Protein 4BSP (pdb70)

GO terms:
  GO:0030177 positive regulation of Wnt signaling pathway (P, IDA)
  GO:0090263 positive regulation of canonical Wnt signaling pathway (P, IDA)
  GO:0005576 extracellular region (C, EXP)
  GO:0005102 signaling receptor binding (F, IPI)
  GO:0005515 protein binding (F, IPI)
  GO:0005576 extracellular region (C, TAS)
  GO:0002090 regulation of receptor internalization (P, IDA)
  GO:0001934 positive regulation of protein phosphorylation (P, IDA)
  GO:0001664 G protein-coupled receptor binding (F, IPI)

Nearest PDB structures (foldseek):
  4bsp-assembly1_A  TM=1.011E+00  e=4.234E-19  Homo sapiens
  4bso-assembly1_A  TM=9.952E-01  e=5.180E-16  Homo sapiens
  4cdk-assembly4_F  TM=6.059E-01  e=2.634E-14  Homo sapiens
  4c8v-assembly6_F  TM=6.749E-01  e=7.215E-12  Xenopus tropicalis
  4c8v-assembly3_C  TM=6.493E-01  e=1.440E-10  Xenopus tropicalis

S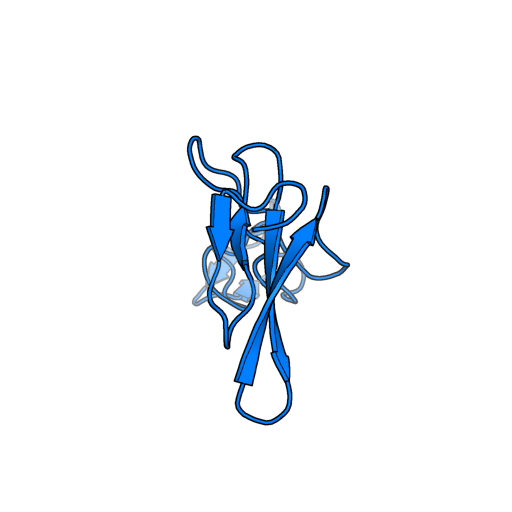econdary structure (DSSP, 8-state):
-BTTEEEEETTTEEEEE-TTSEEEEEEETTEEEEEEESSPPTTEEEEE-SS-EEEEE---TTEEEEEETTEEEEEPTT-EEETTEEE-

Sequence (88 aa):
CAKGCELCSEVNGCLKCSPKLFILLERNDIRQVGVCLPSCPPGYFDDARNPDMNKCIKCKIEHCEACFFSHHNFCTKCKEGLYLHKGRCYP

Organism: Homo sapiens (NCBI:txid9606)

B-factor: mean 55.83, std 46.67, range [13.01, 285.61]

Foldseek 3Di:
DDVQAPAADPFAGGDFGALQWEWEWDDDPNHIHIDTHNDEDPQWAFAHDNGGTYTERANAPQARDDPHHQAGPHGHPPWDHDGRHTHD

Solvent-accessible surface area: 6153 Å² total; per-residue (Å²): 110,70,201,29,14,105,85,54,28,194,93,37,24,9,74,74,0,27,60,178,45,10,5,15,46,77,168,61,98,167,87,80,37,10,56,27,44,107,64,22,40,131,37,51,63,44,15,179,76,134,84,33,12,64,1,12,66,18,138,36,132,67,24,76,17,1,174,56,102,65,100,1,72,109,9,99,146,76,50,152,66,78,153,2,149,15,95,142

Structure (mmCIF, N/CA/C/O backbone):
data_4BSP
#
_entry.id   4BSP
#
_cell.length_a   35.630
_cell.length_b   64.560
_cell.length_c   92.370
_cell.angle_alpha   90.00
_cell.angle_beta   90.00
_cell.angle_gamma   90.00
#
_symmetry.space_group_name_H-M   'I 2 2 2'
#
loop_
_entity.id
_entity.type
_entity.pdbx_description
1 polymer R-SPONDIN-1
2 non-polymer 'HOLMIUM ATOM'
3 non-polymer 'SULFATE ION'
4 water water
#
loop_
_atom_site.group_PDB
_atom_site.id
_atom_site.type_symbol
_atom_site.label_atom_id
_atom_site.label_alt_id
_atom_site.label_comp_id
_atom_site.label_asym_id
_atom_site.label_entity_id
_atom_site.label_seq_id
_atom_site.pdbx_PDB_ins_code
_atom_site.Cartn_x
_atom_site.Cartn_y
_atom_site.Cartn_z
_atom_site.occupancy
_atom_site.B_iso_or_equiv
_atom_site.auth_seq_id
_atom_site.auth_comp_id
_atom_site.auth_asym_id
_atom_site.auth_atom_id
_atom_site.pdbx_PDB_model_num
ATOM 1 N N . CYS A 1 12 ? -2.178 22.626 43.412 1.00 96.46 40 CYS A N 1
ATOM 2 C CA . CYS A 1 12 ? -0.812 22.102 43.128 1.00 96.58 40 CYS A CA 1
ATOM 3 C C . CYS A 1 12 ? -0.129 22.912 42.040 1.00 104.02 40 CYS A C 1
ATOM 4 O O . CYS A 1 12 ? 0.851 23.614 42.287 1.00 142.41 40 CYS A O 1
ATOM 14 N N . ALA A 1 13 ? -0.658 22.793 40.829 1.00 92.72 41 ALA A N 1
ATOM 15 C CA . ALA A 1 13 ? -0.126 23.492 39.672 1.00 86.35 41 ALA A CA 1
ATOM 16 C C . ALA A 1 13 ? -1.128 23.337 38.542 1.00 81.86 41 ALA A C 1
ATOM 17 O O . ALA A 1 13 ? -2.100 22.594 38.676 1.00 76.31 41 ALA A O 1
ATOM 24 N N . LYS A 1 14 ? -0.900 24.036 37.435 1.00 77.51 42 LYS A N 1
ATOM 25 C CA . LYS A 1 14 ? -1.797 23.947 36.291 1.00 77.56 42 LYS A CA 1
ATOM 26 C C . LYS A 1 14 ? -1.900 22.506 35.814 1.00 62.09 42 LYS A C 1
ATOM 27 O O . LYS A 1 14 ? -0.904 21.903 35.421 1.00 60.84 42 LYS A O 1
ATOM 46 N N . GLY A 1 15 ? -3.107 21.955 35.862 1.00 55.25 43 GLY A N 1
ATOM 47 C CA . GLY A 1 15 ? -3.356 20.630 35.328 1.00 54.79 43 GLY A CA 1
ATOM 48 C C . GLY A 1 15 ? -2.859 19.494 36.204 1.00 49.75 43 GLY A C 1
ATOM 49 O O . GLY A 1 15 ? -2.989 18.326 35.837 1.00 45.78 43 GLY A O 1
ATOM 53 N N . CYS A 1 16 ? -2.292 19.828 37.360 1.00 47.79 44 CYS A N 1
ATOM 54 C CA . CYS A 1 16 ? -1.807 18.817 38.295 1.00 42.02 44 CYS A CA 1
ATOM 55 C C . CYS A 1 16 ? -2.864 18.546 39.355 1.00 38.90 44 CYS A C 1
ATOM 56 O O . CYS A 1 16 ? -3.314 19.463 40.034 1.00 45.36 44 CYS A O 1
ATOM 64 N N . GLU A 1 17 ? -3.255 17.283 39.492 1.00 38.17 45 GLU A N 1
ATOM 65 C CA . GLU A 1 17 ? -4.294 16.898 40.440 1.00 42.59 45 GLU A CA 1
ATOM 66 C C . GLU A 1 17 ? -3.707 16.387 41.753 1.00 41.71 45 GLU A C 1
ATOM 67 O O . GLU A 1 17 ? -4.377 16.378 42.786 1.00 42.27 45 GLU A O 1
ATOM 79 N N . LEU A 1 18 ? -2.450 15.966 41.703 1.00 35.87 46 LEU A N 1
ATOM 80 C CA . LEU A 1 18 ? -1.786 15.368 42.848 1.00 35.10 46 LEU A CA 1
ATOM 81 C C . LEU A 1 18 ? -0.308 15.696 42.743 1.00 34.52 46 LEU A C 1
ATOM 82 O O . LEU A 1 18 ? 0.338 15.356 41.753 1.00 33.30 46 LEU A O 1
ATOM 98 N N . CYS A 1 19 ? 0.227 16.364 43.757 1.00 39.23 47 CYS A N 1
ATOM 99 C CA . CYS A 1 19 ? 1.616 16.799 43.725 1.00 45.14 47 CYS A CA 1
ATOM 100 C C . CYS A 1 19 ? 2.301 16.549 45.057 1.00 41.93 47 CYS A C 1
ATOM 101 O O . CYS A 1 19 ? 1.653 16.285 46.069 1.00 41.68 47 CYS A O 1
ATOM 109 N N . SER A 1 20 ? 3.624 16.634 45.035 1.00 39.66 48 SER A N 1
ATOM 110 C CA . SER A 1 20 ? 4.442 16.393 46.209 1.00 41.30 48 SER A CA 1
ATOM 111 C C . SER A 1 20 ? 5.462 17.514 46.318 1.00 44.89 48 SER A C 1
ATOM 112 O O . SER A 1 20 ? 5.982 17.985 45.304 1.00 43.73 48 SER A O 1
ATOM 120 N N . GLU A 1 21 ? 5.733 17.952 47.543 1.00 48.90 49 GLU A N 1
ATOM 121 C CA . GLU A 1 21 ? 6.662 19.052 47.775 1.00 61.32 49 GLU A CA 1
ATOM 122 C C . GLU A 1 21 ? 8.054 18.721 47.243 1.00 57.08 49 GLU A C 1
ATOM 123 O O . GLU A 1 21 ? 8.804 19.613 46.845 1.00 53.70 49 GLU A O 1
ATOM 135 N N . VAL A 1 22 ? 8.385 17.431 47.233 1.00 56.01 50 VAL A N 1
ATOM 136 C CA . VAL A 1 22 ? 9.689 16.969 46.760 1.00 56.83 50 VAL A CA 1
ATOM 137 C C . VAL A 1 22 ? 9.651 16.594 45.277 1.00 55.74 50 VAL A C 1
ATOM 138 O O . VAL A 1 22 ? 10.495 17.047 44.501 1.00 56.44 50 VAL A O 1
ATOM 151 N N . ASN A 1 23 ? 8.660 15.799 44.880 1.00 50.51 51 ASN A N 1
ATOM 152 C CA . ASN A 1 23 ? 8.656 15.202 43.544 1.00 46.38 51 ASN A CA 1
ATOM 153 C C . ASN A 1 23 ? 7.782 15.910 42.507 1.00 43.02 51 ASN A C 1
ATOM 154 O O . ASN A 1 23 ? 7.581 15.391 41.410 1.00 43.82 51 ASN A O 1
ATOM 165 N N . GLY A 1 24 ? 7.274 17.092 42.837 1.00 40.09 52 GLY A N 1
ATOM 166 C CA . GLY A 1 24 ? 6.427 17.826 41.913 1.00 38.17 52 GLY A CA 1
ATOM 167 C C . GLY A 1 24 ? 5.132 17.081 41.656 1.00 35.21 52 GLY A C 1
ATOM 168 O O . GLY A 1 24 ? 4.608 16.416 42.547 1.00 33.80 52 GLY A O 1
ATOM 172 N N . CYS A 1 25 ? 4.621 17.176 40.434 1.00 35.09 53 CYS A N 1
ATOM 173 C CA . CYS A 1 25 ? 3.356 16.539 40.099 1.00 34.10 53 CYS A CA 1
ATOM 174 C C . CYS A 1 25 ? 3.520 15.031 39.955 1.00 32.11 53 CYS A C 1
ATOM 175 O O . CYS A 1 25 ? 4.514 14.555 39.412 1.00 33.40 53 CYS A O 1
ATOM 183 N N . LEU A 1 26 ? 2.536 14.284 40.447 1.00 29.71 54 LEU A N 1
ATOM 184 C CA . LEU A 1 26 ? 2.562 12.828 40.383 1.00 28.91 54 LEU A CA 1
ATOM 185 C C . LEU A 1 26 ? 1.369 12.292 39.600 1.00 28.52 54 LEU A C 1
ATOM 186 O O . LEU A 1 2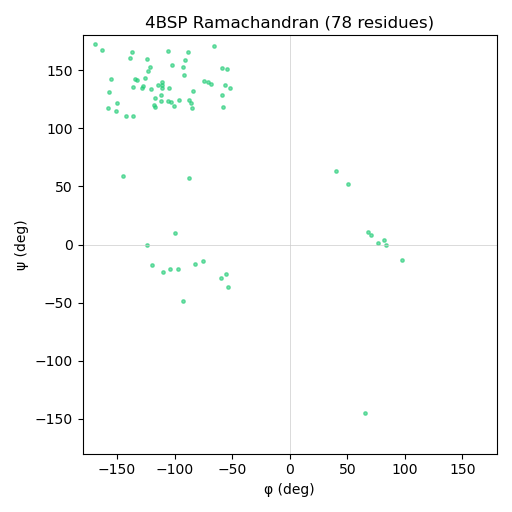6 ? 1.371 11.143 39.159 1.00 30.62 54 LEU A O 1
ATOM 202 N N . LYS A 1 27 ? 0.352 13.130 39.438 1.00 29.51 55 LYS A N 1
ATOM 203 C CA . LYS A 1 27 ? -0.845 12.759 38.695 1.00 31.41 55 LYS A CA 1
ATOM 204 C C . LYS A 1 27 ? -1.450 14.005 38.074 1.00 29.12 55 LYS A C 1
ATOM 205 O O . LYS A 1 27 ? -1.887 14.908 38.780 1.00 31.23 55 LYS A O 1
ATOM 224 N N . CYS A 1 28 ? -1.458 14.054 36.748 1.00 27.68 56 CYS A N 1
ATOM 225 C CA . CYS A 1 28 ? -2.016 15.188 36.019 1.00 31.10 56 CYS A CA 1
ATOM 226 C C . CYS A 1 28 ? -3.501 15.004 35.766 1.00 34.77 56 CYS A C 1
ATOM 227 O O . CYS A 1 28 ? -4.033 13.904 35.912 1.00 38.71 56 CYS A O 1
ATOM 235 N N . SER A 1 29 ? -4.159 16.092 35.379 1.00 36.23 57 SER A N 1
ATOM 236 C CA . SER A 1 29 ? -5.541 16.037 34.931 1.00 39.94 57 SER A CA 1
ATOM 237 C C . SER A 1 29 ? -5.666 15.013 33.806 1.00 38.03 57 SER A C 1
ATOM 238 O O . SER A 1 29 ? -4.706 14.790 33.067 1.00 32.32 57 SER A O 1
ATOM 246 N N . PRO A 1 30 ? -6.848 14.386 33.668 1.00 38.06 58 PRO A N 1
ATOM 247 C CA . PRO A 1 30 ? -7.028 13.299 32.697 1.00 42.47 58 PRO A CA 1
ATOM 248 C C . PRO A 1 30 ? -6.664 13.686 31.268 1.00 44.56 58 PRO A C 1
ATOM 249 O O . PRO A 1 30 ? -6.315 12.819 30.469 1.00 54.45 58 PRO A O 1
ATOM 260 N N . LYS A 1 31 ? -6.747 14.972 30.952 1.00 47.62 59 LYS A N 1
ATOM 261 C CA . LYS A 1 31 ? -6.493 15.439 29.596 1.00 54.24 59 LYS A CA 1
ATOM 262 C C . LYS A 1 31 ? -5.003 15.622 29.306 1.00 49.10 59 LYS A C 1
ATOM 263 O O . LYS A 1 31 ? -4.600 15.690 28.145 1.00 53.00 59 LYS A O 1
ATOM 282 N N . LEU A 1 32 ? -4.190 15.683 30.357 1.00 36.62 60 LEU A N 1
ATOM 283 C CA . LEU A 1 32 ? -2.763 15.949 30.212 1.00 32.11 60 LEU A CA 1
ATOM 284 C C . LEU A 1 32 ? -1.917 14.699 30.426 1.00 25.36 60 LEU A C 1
ATOM 285 O O . LEU A 1 32 ? -2.399 13.690 30.935 1.00 25.04 60 LEU A O 1
ATOM 301 N N . PHE A 1 33 ? -0.650 14.790 30.036 1.00 25.72 61 PHE A N 1
ATOM 302 C CA . PHE A 1 33 ? 0.287 13.679 30.130 1.00 24.34 61 PHE A CA 1
ATOM 303 C C . PHE A 1 33 ? 1.360 13.972 31.171 1.00 23.17 61 PHE A C 1
ATOM 304 O O . PHE A 1 33 ? 1.991 15.024 31.131 1.00 23.58 61 PHE A O 1
ATOM 321 N N . ILE A 1 34 ? 1.571 13.041 32.096 1.00 20.91 62 ILE A N 1
ATOM 322 C CA . ILE A 1 34 ? 2.627 13.192 33.090 1.00 24.35 62 ILE A CA 1
ATOM 323 C C . ILE A 1 34 ? 3.949 12.722 32.491 1.00 24.61 62 ILE A C 1
ATOM 324 O O . ILE A 1 34 ? 4.025 11.655 31.884 1.00 23.84 62 ILE A O 1
ATOM 340 N N . LEU A 1 35 ? 4.980 13.543 32.651 1.00 26.02 63 LEU A N 1
ATOM 341 C CA . LEU A 1 35 ? 6.330 13.172 32.265 1.00 27.03 63 LEU A CA 1
ATOM 342 C C . LEU A 1 35 ? 7.175 13.148 33.525 1.00 28.54 63 LEU A C 1
ATOM 343 O O . LEU A 1 35 ? 7.324 14.171 34.190 1.00 31.23 63 LEU A O 1
ATOM 359 N N . LEU A 1 36 ? 7.711 11.977 33.853 1.00 33.79 64 LEU A N 1
ATOM 360 C CA . LEU A 1 36 ? 8.586 11.825 35.010 1.00 46.39 64 LEU A CA 1
ATOM 361 C C . LEU A 1 36 ? 10.043 11.731 34.572 1.00 57.78 64 LEU A C 1
ATOM 362 O O . LEU A 1 36 ? 10.414 10.861 33.784 1.00 72.95 64 LEU A O 1
ATOM 378 N N . GLU A 1 37 ? 10.859 12.643 35.091 1.00 81.99 65 GLU A N 1
ATOM 379 C CA . GLU A 1 37 ? 12.278 12.705 34.765 1.00 97.09 65 GLU A CA 1
ATOM 380 C C . GLU A 1 37 ? 13.097 12.941 36.028 1.00 107.65 65 GLU A C 1
ATOM 381 O O . GLU A 1 37 ? 12.753 13.788 36.852 1.00 100.75 65 GLU A O 1
ATOM 393 N N . ARG A 1 38 ? 14.187 12.194 36.167 1.00 132.01 66 ARG A N 1
ATOM 394 C CA . ARG A 1 38 ? 14.971 12.205 37.395 1.00 160.06 66 ARG A CA 1
ATOM 395 C C . ARG A 1 38 ? 16.030 13.303 37.384 1.00 177.95 66 ARG A C 1
ATOM 396 O O . ARG A 1 38 ? 16.859 13.364 36.476 1.00 183.94 66 ARG A O 1
ATOM 417 N N . ASN A 1 39 ? 15.998 14.165 38.398 1.00 196.59 67 ASN A N 1
ATOM 418 C CA . ASN A 1 39 ? 17.003 15.212 38.557 1.00 206.93 67 ASN A CA 1
ATOM 419 C C . ASN A 1 39 ? 17.788 15.051 39.858 1.00 199.34 67 ASN A C 1
ATOM 420 O O . ASN A 1 39 ? 17.210 15.085 40.944 1.00 205.95 67 ASN A O 1
ATOM 431 N N . ASP A 1 40 ? 19.104 14.884 39.726 1.00 195.22 68 ASP A N 1
ATOM 432 C CA . ASP A 1 40 ? 20.024 14.759 40.861 1.00 196.26 68 ASP A CA 1
ATOM 433 C C . ASP A 1 40 ? 19.463 13.915 42.011 1.00 191.88 68 ASP A C 1
ATOM 434 O O . ASP A 1 40 ? 19.251 14.410 43.110 1.00 178.21 68 ASP A O 1
ATOM 443 N N . ILE A 1 41 ? 19.224 12.638 41.724 1.00 194.28 69 ILE A N 1
ATOM 444 C CA . ILE A 1 41 ? 18.743 11.646 42.700 1.00 200.11 69 ILE A CA 1
ATOM 445 C C . ILE A 1 41 ? 17.285 11.882 43.131 1.00 189.78 69 ILE A C 1
ATOM 446 O O . ILE A 1 41 ? 16.782 11.214 44.034 1.00 205.08 69 ILE A O 1
ATOM 462 N N . ARG A 1 42 ? 16.613 12.817 42.461 1.00 163.88 70 ARG A N 1
ATOM 463 C CA . ARG A 1 42 ? 15.217 13.151 42.743 1.00 141.95 70 ARG A CA 1
ATOM 464 C C . ARG A 1 42 ? 14.391 12.981 41.470 1.00 120.42 70 ARG A C 1
ATOM 465 O O . ARG A 1 42 ? 14.908 13.173 40.371 1.00 105.44 70 ARG A O 1
ATOM 486 N N . GLN A 1 43 ? 13.116 12.625 41.621 1.00 104.14 71 GLN A N 1
ATOM 487 C CA . GLN A 1 43 ? 12.207 12.490 40.484 1.00 86.98 71 GLN A CA 1
ATOM 488 C C . GLN A 1 43 ? 11.255 13.677 40.439 1.00 62.75 71 GLN A C 1
ATOM 489 O O . GLN A 1 43 ? 10.694 14.058 41.461 1.00 58.03 71 GLN A O 1
ATOM 503 N N . VAL A 1 44 ? 11.068 14.249 39.252 1.00 51.49 72 VAL A N 1
ATOM 504 C CA . VAL A 1 44 ? 10.202 15.412 39.088 1.00 47.18 72 VAL A CA 1
ATOM 505 C C . VAL A 1 44 ? 9.181 15.175 37.982 1.00 41.46 72 VAL A C 1
ATOM 506 O O . VAL A 1 44 ? 9.525 14.672 36.913 1.00 39.61 72 VAL A O 1
ATOM 519 N N . GLY A 1 45 ? 7.932 15.554 38.241 1.00 34.70 73 GLY A N 1
ATOM 520 C CA . GLY A 1 45 ? 6.855 15.348 37.290 1.00 32.55 73 GLY A CA 1
ATOM 521 C C . GLY A 1 45 ? 6.321 16.631 36.680 1.00 32.52 73 GLY A C 1
ATOM 522 O O . GLY A 1 45 ? 6.126 17.626 37.375 1.00 35.23 73 GLY A O 1
ATOM 526 N N . VAL A 1 46 ? 6.082 16.590 35.372 1.00 30.42 74 VAL A N 1
ATOM 527 C CA . VAL A 1 46 ? 5.556 17.728 34.627 1.00 30.30 74 VAL A CA 1
ATOM 528 C C . VAL A 1 46 ? 4.306 17.289 33.887 1.00 26.04 74 VAL A C 1
ATOM 529 O O . VAL A 1 46 ? 4.237 16.163 33.400 1.00 26.82 74 VAL A O 1
ATOM 542 N N . CYS A 1 47 ? 3.324 18.179 33.793 1.00 26.66 75 CYS A N 1
ATOM 543 C CA . CYS A 1 47 ? 2.110 17.897 33.035 1.00 27.90 75 CYS A CA 1
ATOM 544 C C . CYS A 1 47 ? 2.168 18.572 31.676 1.00 27.82 75 CYS A C 1
ATOM 545 O O . CYS A 1 47 ? 2.250 19.795 31.589 1.00 33.06 75 CYS A O 1
ATOM 553 N N . LEU A 1 48 ? 2.121 17.762 30.622 1.00 26.61 76 LEU A N 1
ATOM 554 C CA . LEU A 1 48 ? 2.263 18.251 29.256 1.00 25.26 76 LEU A CA 1
ATOM 555 C C . LEU A 1 48 ? 1.034 17.906 28.429 1.00 25.47 76 LEU A C 1
ATOM 556 O O . LEU A 1 48 ? 0.361 16.918 28.708 1.00 24.94 76 LEU A O 1
ATOM 572 N N . PRO A 1 49 ? 0.743 18.712 27.395 1.00 27.89 77 PRO A N 1
ATOM 573 C CA . PRO A 1 49 ? -0.368 18.416 26.485 1.00 29.58 77 PRO A CA 1
ATOM 574 C C . PRO A 1 49 ? -0.029 17.287 25.517 1.00 30.63 77 PRO A C 1
ATOM 575 O O . PRO A 1 49 ? -0.919 16.751 24.860 1.00 32.24 77 PRO A O 1
ATOM 586 N N . SER A 1 50 ? 1.254 16.949 25.427 1.00 30.61 78 SER A N 1
ATOM 587 C CA . SER A 1 50 ? 1.715 15.844 24.593 1.00 29.93 78 SER A CA 1
ATOM 588 C C . SER A 1 50 ? 3.117 15.451 25.026 1.00 30.71 78 SER A C 1
ATOM 589 O O . SER A 1 50 ? 3.767 16.184 25.770 1.00 30.55 78 SER A O 1
ATOM 597 N N . CYS A 1 51 ? 3.590 14.303 24.556 1.00 30.46 79 CYS A N 1
ATOM 598 C CA . CYS A 1 51 ? 4.862 13.770 25.030 1.00 34.09 79 CYS A CA 1
ATOM 599 C C . CYS A 1 51 ? 6.038 14.196 24.157 1.00 32.88 79 CYS A C 1
ATOM 600 O O . CYS A 1 51 ? 5.870 14.469 22.969 1.00 33.21 7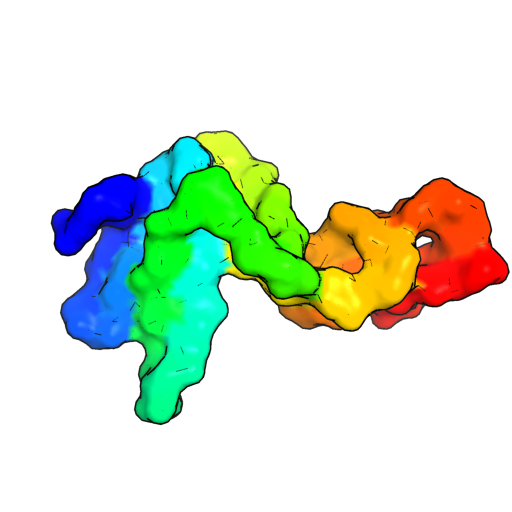9 CYS A O 1
ATOM 608 N N . PRO A 1 52 ? 7.243 14.258 24.748 1.00 30.60 80 PRO A N 1
ATOM 609 C CA . PRO A 1 52 ? 8.426 14.587 23.949 1.00 32.37 80 PRO A CA 1
ATOM 610 C C . PRO A 1 52 ? 8.734 13.510 22.914 1.00 34.66 80 PRO A C 1
ATOM 611 O O . PRO A 1 52 ? 8.116 12.447 22.943 1.00 28.99 80 PRO A O 1
ATOM 622 N N . PRO A 1 53 ? 9.682 13.785 22.005 1.00 36.56 81 PRO A N 1
ATOM 623 C CA . PRO A 1 53 ? 10.172 12.793 21.040 1.00 38.44 81 PRO A CA 1
ATOM 624 C C . PRO A 1 53 ? 10.705 11.538 21.724 1.00 34.08 81 PRO A C 1
ATOM 625 O O . PRO A 1 53 ? 11.403 11.641 22.731 1.00 33.10 81 PRO A O 1
ATOM 636 N N . GLY A 1 54 ? 10.371 10.369 21.187 1.00 32.46 82 GLY A N 1
ATOM 637 C CA . GLY A 1 54 ? 10.861 9.117 21.732 1.00 32.08 82 GLY A CA 1
ATOM 638 C C . GLY A 1 54 ? 10.062 8.620 22.923 1.00 28.87 82 GLY A C 1
ATOM 639 O O . GLY A 1 54 ? 10.419 7.613 23.529 1.00 27.37 82 GLY A O 1
ATOM 643 N N . TYR A 1 55 ? 8.989 9.330 23.266 1.00 27.14 83 TYR A N 1
ATOM 644 C CA . TYR A 1 55 ? 8.078 8.895 24.322 1.00 23.31 83 TYR A CA 1
ATOM 645 C C . TYR A 1 55 ? 6.741 8.487 23.725 1.00 21.27 83 TYR A C 1
ATOM 646 O O . TYR A 1 55 ? 6.199 9.189 22.874 1.00 22.17 83 TYR A O 1
ATOM 664 N N . PHE A 1 56 ? 6.212 7.353 24.170 1.00 21.34 84 PHE A N 1
ATOM 665 C CA . PHE A 1 56 ? 4.873 6.942 23.776 1.00 21.47 84 PHE A CA 1
ATOM 666 C C . PHE A 1 56 ? 3.829 7.615 24.656 1.00 23.01 84 PHE A C 1
ATOM 667 O O . PHE A 1 56 ? 3.982 7.686 25.876 1.00 22.16 84 PHE A O 1
ATOM 684 N N A ASP A 1 57 ? 2.761 8.091 24.028 0.44 24.84 85 ASP A N 1
ATOM 685 N N B ASP A 1 57 ? 2.767 8.111 24.031 0.56 25.47 85 ASP A N 1
ATOM 686 C CA A ASP A 1 57 ? 1.677 8.751 24.741 0.44 27.04 85 ASP A CA 1
ATOM 687 C CA B ASP A 1 57 ? 1.684 8.763 24.759 0.56 28.69 85 ASP A CA 1
ATOM 688 C C A ASP A 1 57 ? 0.642 7.737 25.226 0.44 25.37 85 ASP A C 1
ATOM 689 C C B ASP A 1 57 ? 0.644 7.745 25.230 0.56 26.00 85 ASP A C 1
ATOM 690 O O A ASP A 1 57 ? -0.363 7.491 24.558 0.44 24.95 85 ASP A O 1
ATOM 691 O O B ASP A 1 57 ? -0.360 7.502 24.558 0.56 25.18 85 ASP A O 1
ATOM 708 N N . ALA A 1 58 ? 0.894 7.150 26.392 1.00 24.47 86 ALA A N 1
ATOM 709 C CA . ALA A 1 58 ? -0.006 6.151 26.959 1.00 22.99 86 ALA A CA 1
ATOM 710 C C . ALA A 1 58 ? -1.231 6.812 27.561 1.00 27.08 86 ALA A C 1
ATOM 711 O O . ALA A 1 58 ? -1.114 7.684 28.419 1.00 25.79 86 ALA A O 1
ATOM 718 N N . ARG A 1 59 ? -2.407 6.373 27.124 1.00 26.65 87 ARG A N 1
ATOM 719 C CA . ARG A 1 59 ? -3.651 7.036 27.480 1.00 26.78 87 ARG A CA 1
ATOM 720 C C . ARG A 1 59 ? -4.602 6.102 28.219 1.00 25.38 87 ARG A C 1
ATOM 721 O O . ARG A 1 59 ? -4.803 4.956 27.818 1.00 28.46 87 ARG A O 1
ATOM 742 N N . ASN A 1 60 ? -5.166 6.603 29.314 1.00 28.25 88 ASN A N 1
ATOM 743 C CA . ASN A 1 60 ? -6.171 5.876 30.081 1.00 29.24 88 ASN A CA 1
ATOM 744 C C . ASN A 1 60 ? -7.277 6.817 30.517 1.00 25.68 88 ASN A C 1
ATOM 745 O O . ASN A 1 60 ? -7.081 8.029 30.537 1.00 24.53 88 ASN A O 1
ATOM 756 N N . PRO A 1 61 ? -8.445 6.262 30.872 1.00 25.06 89 PRO A N 1
ATOM 757 C CA . PRO A 1 61 ? -9.581 7.109 31.246 1.00 29.91 89 PRO A CA 1
ATOM 758 C C . PRO A 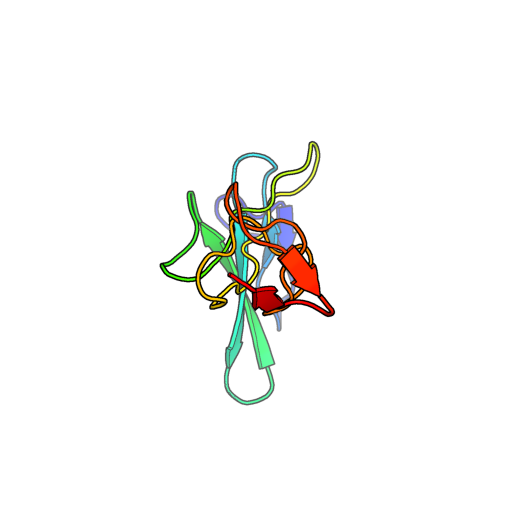1 61 ? -9.228 8.101 32.346 1.00 30.41 89 PRO A C 1
ATOM 759 O O . PRO A 1 61 ? -9.690 9.240 32.319 1.00 34.69 89 PRO A O 1
ATOM 770 N N . ASP A 1 62 ? -8.387 7.671 33.280 1.00 37.44 90 ASP A N 1
ATOM 771 C CA . ASP A 1 62 ? -8.097 8.446 34.480 1.00 46.24 90 ASP A CA 1
ATOM 772 C C . ASP A 1 62 ? -6.734 9.133 34.426 1.00 47.78 90 ASP A C 1
ATOM 773 O O . ASP A 1 62 ? -6.495 10.100 35.150 1.00 47.84 90 ASP A O 1
ATOM 782 N N . MET A 1 63 ? -5.843 8.637 33.572 1.00 48.24 91 MET A N 1
ATOM 783 C CA . MET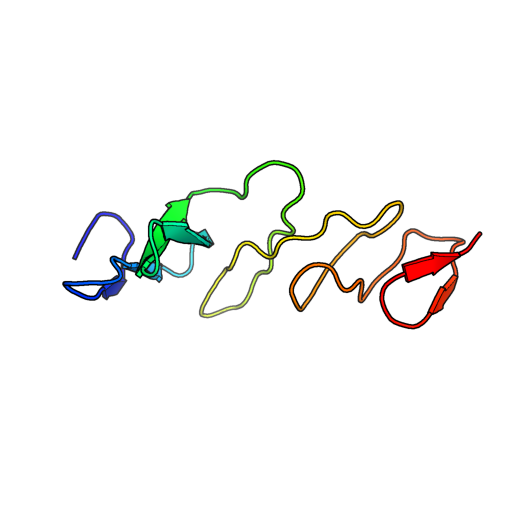 A 1 63 ? -4.447 9.064 33.602 1.00 46.67 91 MET A CA 1
ATOM 784 C C . MET A 1 63 ? -3.743 8.838 32.264 1.00 38.22 91 MET A C 1
ATOM 785 O O . MET A 1 63 ? -3.836 7.760 31.684 1.00 35.80 91 MET A O 1
ATOM 799 N N . ASN A 1 64 ? -3.043 9.861 31.777 1.00 30.08 92 ASN A N 1
ATOM 800 C CA . ASN A 1 64 ? -2.169 9.708 30.617 1.00 26.59 92 ASN A CA 1
ATOM 801 C C . ASN A 1 64 ? -0.720 9.925 31.029 1.00 26.80 92 ASN A C 1
ATOM 802 O O . ASN A 1 64 ? -0.416 10.851 31.778 1.00 23.59 92 ASN A O 1
ATOM 813 N N . LYS A 1 65 ? 0.170 9.076 30.527 1.00 24.99 93 LYS A N 1
ATOM 814 C CA . LYS A 1 65 ? 1.577 9.128 30.897 1.00 25.66 93 LYS A CA 1
ATOM 815 C C . LYS A 1 65 ? 2.483 9.027 29.682 1.00 25.15 93 LYS A C 1
ATOM 816 O O . LYS A 1 65 ? 2.201 8.287 28.737 1.00 24.17 93 LYS A O 1
ATOM 835 N N . CYS A 1 66 ? 3.578 9.778 29.725 1.00 24.21 94 CYS A N 1
ATOM 836 C CA . CYS A 1 66 ? 4.632 9.654 28.737 1.00 25.22 94 CYS A CA 1
ATOM 837 C C . CYS A 1 66 ? 5.568 8.531 29.147 1.00 25.42 94 CYS A C 1
ATOM 838 O O . CYS A 1 66 ? 6.200 8.585 30.204 1.00 26.86 94 CYS A O 1
ATOM 846 N N . ILE A 1 67 ? 5.637 7.508 28.306 1.00 22.96 95 ILE A N 1
ATOM 847 C CA . ILE A 1 67 ? 6.493 6.360 28.552 1.00 22.34 95 ILE A CA 1
ATOM 848 C C . ILE A 1 67 ? 7.612 6.353 27.525 1.00 22.29 95 ILE A C 1
ATOM 849 O O . ILE A 1 67 ? 7.359 6.376 26.319 1.00 20.26 95 ILE A O 1
ATOM 865 N N . LYS A 1 68 ? 8.851 6.347 28.005 1.00 22.55 96 LYS A N 1
ATOM 866 C CA . LYS A 1 68 ? 9.998 6.324 27.114 1.00 26.84 96 LYS A CA 1
ATOM 867 C C . LYS A 1 68 ? 9.909 5.077 26.247 1.00 24.52 96 LYS A C 1
ATOM 868 O O . LYS A 1 68 ? 9.709 3.968 26.748 1.00 25.56 96 LYS A O 1
ATOM 887 N N . CYS A 1 69 ? 10.027 5.273 24.940 1.00 25.61 97 CYS A N 1
ATOM 888 C CA . CYS A 1 69 ? 9.815 4.199 23.983 1.00 26.83 97 CYS A CA 1
ATOM 889 C C . CYS A 1 69 ? 10.763 4.361 22.801 1.00 30.62 97 CYS A C 1
ATOM 890 O O . CYS A 1 69 ? 10.332 4.484 21.653 1.00 30.10 97 CYS A O 1
ATOM 898 N N . LYS A 1 70 ? 12.059 4.365 23.097 1.00 30.00 98 LYS A N 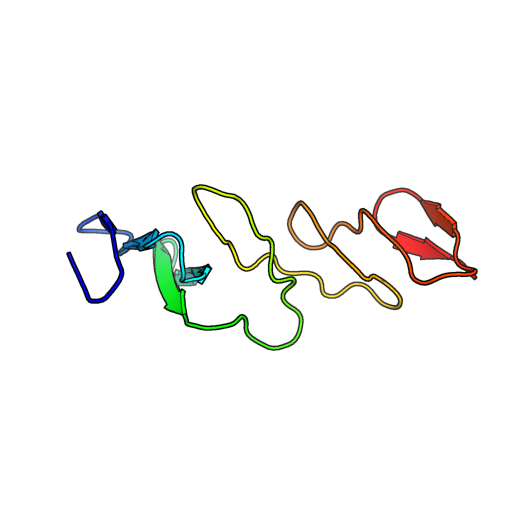1
ATOM 899 C CA . LYS A 1 70 ? 13.082 4.514 22.070 1.00 37.68 98 LYS A CA 1
ATOM 900 C C . LYS A 1 70 ? 13.446 3.154 21.480 1.00 39.18 98 LYS A C 1
ATOM 901 O O . LYS A 1 70 ? 14.605 2.739 21.501 1.00 38.98 98 LYS A O 1
ATOM 920 N N . ILE A 1 71 ? 12.431 2.474 20.951 1.00 34.96 99 ILE A N 1
ATOM 921 C CA . ILE A 1 71 ? 12.588 1.175 20.310 1.00 34.91 99 ILE A CA 1
ATOM 922 C C . ILE A 1 71 ? 12.204 1.304 18.846 1.00 36.06 99 ILE A C 1
ATOM 923 O O . ILE A 1 71 ? 11.101 1.750 18.520 1.00 32.64 99 ILE A O 1
ATOM 939 N N . GLU A 1 72 ? 13.111 0.897 17.966 1.00 34.51 100 GLU A N 1
ATOM 940 C CA . GLU A 1 72 ? 12.894 1.044 16.535 1.00 37.70 100 GLU A CA 1
ATOM 941 C C . GLU A 1 72 ? 11.773 0.138 16.053 1.00 31.25 100 GLU A C 1
ATOM 942 O O . GLU A 1 72 ? 11.665 -1.014 16.472 1.00 31.67 100 GLU A O 1
ATOM 954 N N . HIS A 1 73 ? 10.941 0.690 15.176 1.00 28.60 101 HIS A N 1
ATOM 955 C CA . HIS A 1 73 ? 9.788 -0.008 14.613 1.00 34.11 101 HIS A CA 1
ATOM 956 C C . HIS A 1 73 ? 8.702 -0.290 15.651 1.00 32.46 101 HIS A C 1
ATOM 957 O O . HIS A 1 73 ? 7.766 -1.040 15.378 1.00 35.60 101 HIS A O 1
ATOM 972 N N . CYS A 1 74 ? 8.818 0.310 16.831 1.00 32.24 102 CYS A N 1
ATOM 973 C CA . CYS A 1 74 ? 7.830 0.101 17.882 1.00 30.59 102 CYS A CA 1
ATOM 974 C C . CYS A 1 74 ? 6.742 1.162 17.807 1.00 27.49 102 CYS A C 1
ATOM 975 O O . CYS A 1 74 ? 7.012 2.307 17.453 1.00 32.22 102 CYS A O 1
ATOM 983 N N . GLU A 1 75 ? 5.514 0.773 18.143 1.00 27.05 103 GLU A N 1
ATOM 984 C CA . GLU A 1 75 ? 4.369 1.683 18.096 1.00 27.54 103 GLU A CA 1
ATOM 985 C C . GLU A 1 75 ? 3.845 2.061 19.474 1.00 26.17 103 GLU A C 1
ATOM 986 O O . GLU A 1 75 ? 3.171 3.079 19.630 1.00 24.80 103 GLU A O 1
ATOM 998 N N . ALA A 1 76 ? 4.119 1.218 20.461 1.00 24.30 104 ALA A N 1
ATOM 999 C CA . ALA A 1 76 ? 3.673 1.477 21.821 1.00 24.44 104 ALA A CA 1
ATOM 1000 C C . ALA A 1 76 ? 4.557 0.776 22.848 1.00 20.73 104 ALA A C 1
ATOM 1001 O O . ALA A 1 76 ? 5.013 -0.345 22.628 1.00 17.40 104 ALA A O 1
ATOM 1008 N N . CYS A 1 77 ? 4.792 1.460 23.964 1.00 19.93 105 CYS A N 1
ATOM 1009 C CA . CYS A 1 77 ? 5.452 0.882 25.128 1.00 20.34 105 CYS A CA 1
ATOM 1010 C C . CYS A 1 77 ? 4.556 1.090 26.343 1.00 20.51 105 CYS A C 1
ATOM 1011 O O . CYS A 1 77 ? 4.055 2.191 26.561 1.00 21.98 105 CYS A O 1
ATOM 1019 N N A PHE A 1 78 ? 4.358 0.018 27.107 0.61 23.83 106 PHE A N 1
ATOM 1020 N N B PHE A 1 78 ? 4.341 0.041 27.129 0.39 20.27 106 PHE A N 1
ATOM 1021 C CA A PHE A 1 78 ? 3.591 0.038 28.350 0.61 24.21 106 PHE A CA 1
ATOM 1022 C CA B PHE A 1 78 ? 3.585 0.171 28.372 0.39 18.75 106 PHE A CA 1
ATOM 1023 C C A PHE A 1 78 ? 4.537 0.349 29.510 0.61 25.62 106 PHE A C 1
ATOM 1024 C C B PHE A 1 78 ? 4.525 0.258 29.573 0.39 21.53 106 PHE A C 1
ATOM 1025 O O A PHE A 1 78 ? 4.136 0.923 30.519 0.61 26.08 106 PHE A O 1
ATOM 1026 O O B PHE A 1 78 ? 4.099 0.565 30.684 0.39 22.19 106 PHE A O 1
ATOM 1059 N N . SER A 1 79 ? 5.802 -0.027 29.345 1.00 22.40 107 SER A N 1
ATOM 1060 C CA . SER A 1 79 ? 6.828 0.229 30.346 1.00 23.56 107 SER A CA 1
ATOM 1061 C C . SER A 1 79 ? 8.065 0.760 29.635 1.00 24.15 107 SER A C 1
ATOM 1062 O O . SER A 1 79 ? 8.201 0.618 28.420 1.00 19.34 107 SER A O 1
ATOM 1070 N N A HIS A 1 80 ? 8.959 1.377 30.397 0.58 26.87 108 HIS A N 1
ATOM 1071 N N B HIS A 1 80 ? 8.959 1.363 30.415 0.42 23.74 108 HIS A N 1
ATOM 1072 C CA A HIS A 1 80 ? 10.059 2.131 29.816 0.58 30.23 108 HIS A CA 1
ATOM 1073 C CA B HIS A 1 80 ? 10.174 2.018 29.926 0.42 24.66 108 HIS A CA 1
ATOM 1074 C C A HIS A 1 80 ? 10.970 1.292 28.921 0.58 27.74 108 HIS A C 1
ATOM 1075 C C B HIS A 1 80 ? 10.955 1.206 28.894 0.42 25.18 108 HIS A C 1
ATOM 1076 O O A HIS A 1 80 ? 11.576 0.312 29.349 0.58 30.35 108 HIS A O 1
ATOM 1077 O O B HIS A 1 80 ? 11.479 0.139 29.213 0.42 27.03 108 HIS A O 1
ATOM 1106 N N . ASN A 1 81 ? 11.037 1.715 27.663 1.00 28.04 109 ASN A N 1
ATOM 1107 C CA . ASN A 1 81 ? 11.848 1.080 26.617 1.00 26.38 109 ASN A CA 1
ATOM 1108 C C . ASN A 1 81 ? 11.615 -0.417 26.433 1.00 26.28 109 ASN A C 1
ATOM 1109 O O . ASN A 1 81 ? 12.549 -1.187 26.218 1.00 26.88 109 ASN A O 1
ATOM 1120 N N . PHE A 1 82 ? 10.355 -0.821 26.513 1.00 22.47 110 PHE A N 1
ATOM 1121 C CA . PHE A 1 82 ? 9.981 -2.200 26.278 1.00 21.31 110 PHE A CA 1
ATOM 1122 C C . PHE A 1 82 ? 8.743 -2.185 25.400 1.00 19.37 110 PHE A C 1
ATOM 1123 O O . PHE A 1 82 ? 7.670 -1.776 25.837 1.00 19.39 110 PHE A O 1
ATOM 1140 N N . CYS A 1 83 ? 8.906 -2.617 24.154 1.00 19.82 111 CYS A N 1
ATOM 1141 C CA . CYS A 1 83 ? 7.837 -2.555 23.165 1.00 20.41 111 CYS A CA 1
ATOM 1142 C C . CYS A 1 83 ? 6.738 -3.569 23.463 1.00 20.02 111 CYS A C 1
ATOM 1143 O O . CYS A 1 83 ? 7.024 -4.698 23.851 1.00 22.25 111 CYS A O 1
ATOM 1151 N N . THR A 1 84 ? 5.485 -3.160 23.274 1.00 21.02 112 THR A N 1
ATOM 1152 C CA . THR A 1 84 ? 4.338 -4.047 23.468 1.00 20.51 112 THR A CA 1
ATOM 1153 C C . THR A 1 84 ? 3.474 -4.121 22.206 1.00 21.13 112 THR A C 1
ATOM 1154 O O . THR A 1 84 ? 2.460 -4.820 22.172 1.00 20.30 112 THR A O 1
ATOM 1165 N N . LYS A 1 85 ? 3.876 -3.384 21.178 1.00 21.29 113 LYS A N 1
ATOM 1166 C CA . LYS A 1 85 ? 3.217 -3.450 19.881 1.00 22.27 113 LYS A CA 1
ATOM 1167 C C . LYS A 1 85 ? 4.170 -2.969 18.789 1.00 23.29 113 LYS A C 1
ATOM 1168 O O . LYS A 1 85 ? 4.596 -1.816 18.801 1.00 25.42 113 LYS A O 1
ATOM 1187 N N . CYS A 1 86 ? 4.504 -3.857 17.856 1.00 27.04 114 CYS A N 1
ATOM 1188 C CA . CYS A 1 86 ? 5.366 -3.517 16.723 1.00 29.66 114 CYS A CA 1
ATOM 1189 C C . CYS A 1 86 ? 4.567 -3.044 15.519 1.00 30.17 114 CYS A C 1
ATOM 1190 O O . CYS A 1 86 ? 3.378 -3.336 15.396 1.00 28.43 114 CYS A O 1
ATOM 1198 N N . LYS A 1 87 ? 5.233 -2.324 14.623 1.00 31.71 115 LYS A N 1
ATOM 1199 C CA . LYS A 1 87 ? 4.640 -1.954 13.346 1.00 36.49 115 LYS A CA 1
ATOM 1200 C C . LYS A 1 87 ? 4.245 -3.208 12.580 1.00 34.14 115 LYS A C 1
ATOM 1201 O O . LYS A 1 87 ? 4.850 -4.265 12.759 1.00 33.74 115 LYS A O 1
ATOM 1220 N N . GLU A 1 88 ? 3.223 -3.084 11.739 1.00 35.54 116 GLU A N 1
ATOM 1221 C CA . GLU A 1 88 ? 2.749 -4.204 10.934 1.00 38.20 116 GLU A CA 1
ATOM 1222 C C . GLU A 1 88 ? 3.893 -4.849 10.156 1.00 37.67 116 GLU A C 1
ATOM 1223 O O . GLU A 1 88 ? 4.722 -4.159 9.568 1.00 36.71 116 GLU A O 1
ATOM 1235 N N . GLY A 1 89 ? 3.945 -6.176 10.180 1.00 39.03 117 GLY A N 1
ATOM 1236 C CA . GLY A 1 89 ? 4.959 -6.916 9.450 1.00 44.38 117 GLY A CA 1
ATOM 1237 C C . GLY A 1 89 ? 6.147 -7.340 10.299 1.00 44.07 117 GLY A C 1
ATOM 1238 O O . GLY A 1 89 ? 6.952 -8.168 9.869 1.00 52.38 117 GLY A O 1
ATOM 1242 N N . LEU A 1 90 ? 6.258 -6.778 11.500 1.00 38.53 118 LEU A N 1
ATOM 1243 C CA . LEU A 1 90 ? 7.371 -7.088 12.396 1.00 37.24 118 LEU A CA 1
ATOM 1244 C C . LEU A 1 90 ? 6.938 -8.047 13.499 1.00 33.89 118 LEU A C 1
ATOM 1245 O O . LEU A 1 90 ? 5.760 -8.104 13.858 1.00 32.32 118 LEU A O 1
ATOM 1261 N N . TYR A 1 91 ? 7.903 -8.790 14.034 1.00 31.25 119 TYR A N 1
ATOM 1262 C CA . TYR A 1 91 ? 7.651 -9.750 15.103 1.00 28.54 119 TYR A CA 1
ATOM 1263 C C . TYR A 1 91 ? 8.163 -9.223 16.440 1.00 26.04 119 TYR A C 1
ATOM 1264 O O . TYR A 1 91 ? 9.344 -8.908 16.580 1.00 22.76 119 TYR A O 1
ATOM 1282 N N . LEU A 1 92 ? 7.266 -9.145 17.417 1.00 24.20 120 LEU A N 1
ATOM 1283 C CA . LEU A 1 92 ? 7.591 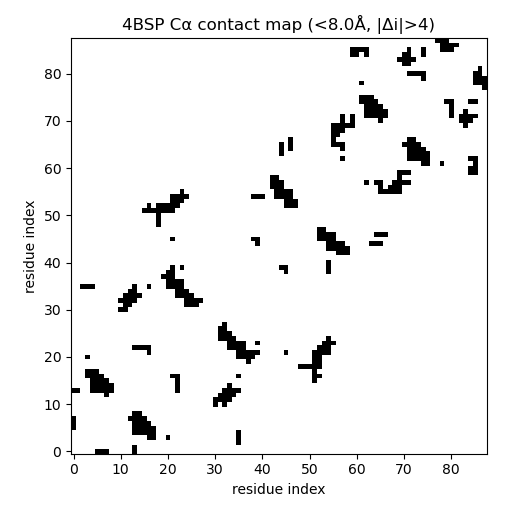-8.636 18.747 1.00 26.18 120 LEU A CA 1
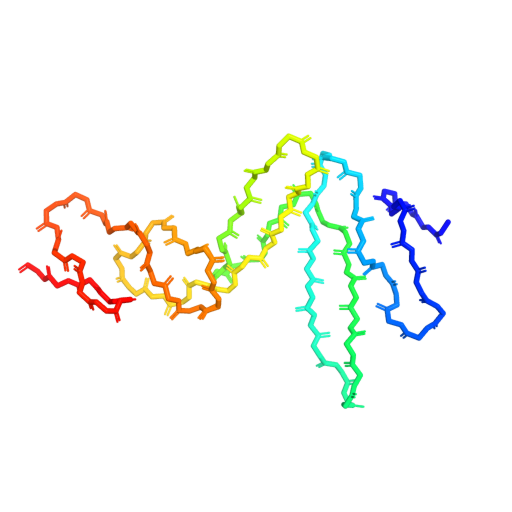ATOM 1284 C C . LEU A 1 92 ? 8.150 -9.739 19.637 1.00 24.22 120 LEU A C 1
ATOM 1285 O O . LEU A 1 92 ? 7.489 -10.749 19.876 1.00 23.53 120 LEU A O 1
ATOM 1301 N N . HIS A 1 93 ? 9.364 -9.535 20.138 1.00 25.11 121 HIS A N 1
ATOM 1302 C CA . HIS A 1 93 ? 10.025 -10.530 20.972 1.00 25.28 121 HIS A CA 1
ATOM 1303 C C . HIS A 1 93 ? 10.804 -9.861 22.094 1.00 23.97 121 HIS A C 1
ATOM 1304 O O . HIS A 1 93 ? 11.811 -9.197 21.855 1.00 25.31 121 HIS A O 1
ATOM 1319 N N . LYS A 1 94 ? 10.314 -10.038 23.315 1.00 26.02 122 LYS A N 1
ATOM 1320 C CA . LYS A 1 94 ? 10.958 -9.497 24.507 1.00 27.22 122 LYS A CA 1
ATOM 1321 C C . LYS A 1 94 ? 11.287 -8.011 24.374 1.00 27.37 122 LYS A C 1
ATOM 1322 O O . LYS A 1 94 ? 12.427 -7.594 24.579 1.00 24.38 122 LYS A O 1
ATOM 1341 N N . GLY A 1 95 ? 10.282 -7.220 24.010 1.00 24.88 123 GLY A N 1
ATOM 1342 C CA . GLY A 1 95 ? 10.401 -5.775 24.027 1.00 23.59 123 GLY A CA 1
ATOM 1343 C C . GLY A 1 95 ? 11.047 -5.167 22.798 1.00 26.09 123 GLY A C 1
ATOM 1344 O O . GLY A 1 95 ? 11.190 -3.949 22.716 1.00 26.00 123 GLY A O 1
ATOM 1348 N N . ARG A 1 96 ? 11.443 -6.009 21.849 1.00 27.91 124 ARG A N 1
ATOM 1349 C CA . ARG A 1 96 ? 12.047 -5.536 20.608 1.00 27.61 124 ARG A CA 1
ATOM 1350 C C . ARG A 1 96 ? 11.275 -6.062 19.405 1.00 26.95 124 ARG A C 1
ATOM 1351 O O . ARG A 1 96 ? 10.546 -7.048 19.508 1.00 26.32 124 ARG A O 1
ATOM 1372 N N . CYS A 1 97 ? 11.439 -5.391 18.269 1.00 27.55 125 CYS A N 1
ATOM 1373 C CA . CYS A 1 97 ? 10.727 -5.744 17.046 1.00 28.19 125 CYS A CA 1
ATOM 1374 C C . CYS A 1 97 ? 11.698 -6.310 16.014 1.00 32.30 125 CYS A C 1
ATOM 1375 O O . CYS A 1 97 ? 12.813 -5.811 15.865 1.00 36.83 125 CYS A O 1
ATOM 1383 N N . TYR A 1 98 ? 11.263 -7.349 15.304 1.00 32.38 126 TYR A N 1
ATOM 1384 C CA . TYR A 1 98 ? 12.133 -8.068 14.377 1.00 31.26 126 TYR A CA 1
ATOM 1385 C C . TYR A 1 98 ? 11.505 -8.195 12.989 1.00 30.68 126 TYR A C 1
ATOM 1386 O O . TYR A 1 98 ? 10.323 -8.516 12.877 1.00 28.31 126 TYR A O 1
ATOM 1404 N N . PRO A 1 99 ? 12.295 -7.929 11.928 1.00 37.44 127 PRO A N 1
ATOM 1405 C CA . PRO A 1 99 ? 11.810 -7.959 10.541 1.00 42.19 127 PRO A CA 1
ATOM 1406 C C . PRO A 1 99 ? 11.000 -9.205 10.189 1.00 42.51 127 PRO A C 1
ATOM 1407 O O . PRO A 1 99 ? 11.543 -10.307 10.229 1.00 48.09 127 PRO A O 1
#

InterPro domains:
  IPR000884 Thrombospondin type-1 (TSP1) repeat [PS50092] (147-207)
  IPR000884 Thrombospondin type-1 (TSP1) repeat [SM00209] (150-207)
  IPR006212 Furin-like repeat [SM00261] (34-85)
  IPR006212 Furin-like repeat [SM00261] (91-135)
  IPR006212 Furin-like repeat [cd00064] (100-142)
  IPR009030 Growth factor receptor cysteine-rich domain superfamily [SSF57184] (37-144)
  IPR036383 Thrombospondin type-1 repeat superfamily [G3DSA:2.20.100.10] (149-199)
  IPR036383 Thrombospondin type-1 repeat superfamily [SSF82895] (147-200)
  IPR043601 R-spondin, Fu-CRD domain [PF15913] (42-142)
  IPR051514 R-spondin domain-containing protein [PTHR46987] (1-251)

Radius of gyration: 14.5 Å; Cα contacts (8 Å, |Δi|>4): 224; chains: 1; bounding box: 30×34×38 Å

CATH classification: 2.10.220.10